Protein AF-A0A3E0QAT5-F1 (afdb_monomer_lite)

Sequence (63 aa):
MYGRKVKLRFLFVVIILITLILTTFLILKSLEENVVYFQSPTEIKSLSEIDKSKIRVGGMVKK

pLDDT: mean 73.3, std 14.42, range [53.53, 96.56]

Foldseek 3Di:
DCDPVVVVVVVVVVVVVVVVVVVVVVVVVVCVVPVDDQDEPVNVVVPPDDDPDDHDYDYDDDD

Secondary structure (DSSP, 8-state):
---HHHHHHHHHHHHHHHHHHHHHHHHHHHHHHHS-----HHHHHH-----SS----------

Radius of gyration: 22.03 Å; chains: 1; bounding box: 42×19×66 Å

Structure (mmCIF, N/CA/C/O backbone):
data_AF-A0A3E0QAT5-F1
#
_entry.id   AF-A0A3E0QAT5-F1
#
loop_
_atom_site.group_PDB
_atom_site.id
_atom_site.type_symbol
_atom_site.label_atom_id
_atom_site.label_alt_id
_atom_site.label_comp_id
_atom_site.label_asym_id
_atom_site.label_entity_id
_atom_site.label_seq_id
_atom_site.pdbx_PDB_ins_code
_atom_site.Cartn_x
_atom_site.Cartn_y
_atom_site.Cartn_z
_atom_site.occupancy
_atom_site.B_iso_or_equiv
_atom_site.auth_seq_id
_atom_site.auth_comp_id
_atom_site.auth_asym_id
_atom_site.auth_atom_id
_atom_site.pdbx_PDB_model_num
ATOM 1 N N . MET A 1 1 ? 21.308 -3.301 -33.962 1.00 55.28 1 MET A N 1
ATOM 2 C CA . MET A 1 1 ? 21.864 -2.763 -32.698 1.00 55.28 1 MET A CA 1
ATOM 3 C C . MET A 1 1 ? 20.780 -1.963 -31.995 1.00 55.28 1 MET A C 1
ATOM 5 O O . MET A 1 1 ? 20.420 -0.897 -32.479 1.00 55.28 1 MET A O 1
ATOM 9 N N . TYR A 1 2 ? 20.207 -2.486 -30.909 1.00 56.56 2 TYR A N 1
ATOM 10 C CA . TYR A 1 2 ? 19.203 -1.756 -30.131 1.00 56.56 2 TYR A CA 1
ATOM 11 C C . TYR A 1 2 ? 19.901 -0.561 -29.470 1.00 56.56 2 TYR A C 1
ATOM 13 O O . TYR A 1 2 ? 20.657 -0.720 -28.511 1.00 56.56 2 TYR A O 1
ATOM 21 N N . GLY A 1 3 ? 19.768 0.620 -30.076 1.00 68.44 3 GLY A N 1
ATOM 22 C CA . GLY A 1 3 ? 20.525 1.804 -29.689 1.00 68.44 3 GLY A CA 1
ATOM 23 C C . GLY A 1 3 ? 20.325 2.113 -28.208 1.00 68.44 3 GLY A C 1
ATOM 24 O O . GL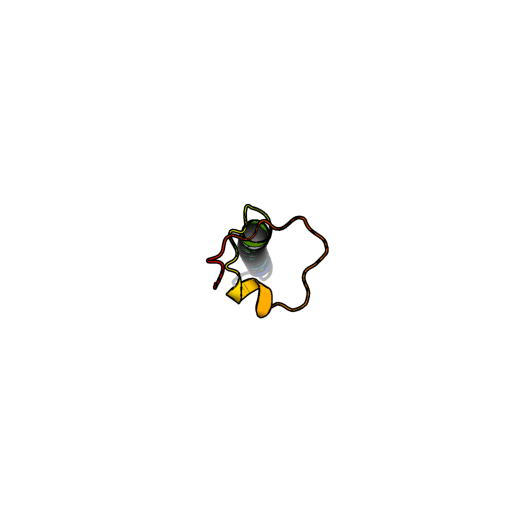Y A 1 3 ? 19.193 2.191 -27.736 1.00 68.44 3 GLY A O 1
ATOM 25 N N . ARG A 1 4 ? 21.426 2.320 -27.475 1.00 69.06 4 ARG A N 1
ATOM 26 C CA . ARG A 1 4 ? 21.476 2.614 -26.026 1.00 69.06 4 ARG A CA 1
ATOM 27 C C . ARG A 1 4 ? 20.449 3.668 -25.569 1.00 69.06 4 ARG A C 1
ATOM 29 O O . ARG A 1 4 ? 19.955 3.599 -24.448 1.00 69.06 4 ARG A O 1
ATOM 36 N N . LYS A 1 5 ? 20.066 4.588 -26.464 1.00 65.88 5 LYS A N 1
ATOM 37 C CA . LYS A 1 5 ? 19.028 5.615 -26.266 1.00 65.88 5 LYS A CA 1
ATOM 38 C C . LYS A 1 5 ? 17.607 5.056 -26.055 1.00 65.88 5 LYS A C 1
ATOM 40 O O . LYS A 1 5 ? 16.842 5.654 -25.309 1.00 65.88 5 LYS A O 1
ATOM 45 N N . VAL A 1 6 ? 17.242 3.924 -26.664 1.00 73.25 6 VAL A N 1
ATOM 46 C CA . VAL A 1 6 ? 15.893 3.321 -26.548 1.00 73.25 6 VAL A CA 1
ATOM 47 C C . VAL A 1 6 ? 15.731 2.568 -25.223 1.00 73.25 6 VAL A C 1
ATOM 49 O O . VAL A 1 6 ? 14.665 2.604 -24.614 1.00 73.25 6 VAL A O 1
ATOM 52 N N . LYS A 1 7 ? 16.814 1.967 -24.714 1.00 73.81 7 LYS A N 1
ATOM 53 C CA . LYS A 1 7 ? 16.831 1.256 -23.423 1.00 73.81 7 LYS A CA 1
ATOM 54 C C . LYS A 1 7 ? 16.532 2.186 -22.238 1.00 73.81 7 LYS A C 1
ATOM 56 O O . LYS A 1 7 ? 15.819 1.795 -21.322 1.00 73.81 7 LYS A O 1
ATOM 61 N N . LEU A 1 8 ? 17.018 3.430 -22.292 1.00 79.50 8 LEU A N 1
ATOM 62 C CA . LEU A 1 8 ? 16.740 4.451 -21.274 1.00 79.50 8 LEU A CA 1
ATOM 63 C C . LEU A 1 8 ? 15.271 4.893 -21.269 1.00 79.50 8 LEU A C 1
ATOM 65 O O . LEU A 1 8 ? 14.695 5.075 -20.203 1.00 79.50 8 LEU A O 1
ATOM 69 N N . ARG A 1 9 ? 14.643 5.015 -22.447 1.00 82.19 9 ARG A N 1
ATOM 70 C CA . ARG A 1 9 ? 13.220 5.381 -22.554 1.00 82.19 9 ARG A CA 1
ATOM 71 C C . ARG A 1 9 ? 12.314 4.302 -21.968 1.00 82.19 9 ARG A C 1
ATOM 73 O O . ARG A 1 9 ? 11.370 4.621 -21.260 1.00 82.19 9 ARG A O 1
ATOM 80 N N . PHE A 1 10 ? 12.635 3.035 -22.219 1.00 85.00 10 PHE A N 1
ATOM 81 C CA . PHE A 1 10 ? 11.906 1.915 -21.630 1.00 85.00 10 PHE A CA 1
ATOM 82 C C . PHE A 1 10 ? 12.048 1.882 -20.103 1.00 85.00 10 PHE A C 1
ATOM 84 O O . PHE A 1 10 ? 11.052 1.771 -19.396 1.00 85.00 10 PHE A O 1
ATOM 91 N N . LEU A 1 11 ? 13.273 2.060 -19.593 1.00 87.56 11 LEU A N 1
ATOM 92 C CA . LEU A 1 11 ? 13.525 2.134 -18.153 1.00 87.56 11 LEU A CA 1
ATOM 93 C C . LEU A 1 11 ? 12.712 3.258 -17.493 1.00 87.56 11 LEU A C 1
ATOM 95 O O . LEU A 1 11 ? 12.137 3.052 -16.431 1.00 87.56 11 LEU A O 1
ATOM 99 N N . PHE A 1 12 ? 12.622 4.419 -18.142 1.00 87.69 12 PHE A N 1
ATOM 100 C CA . PHE A 1 12 ? 11.859 5.557 -17.635 1.00 87.69 12 PHE A CA 1
ATOM 101 C C . PHE A 1 12 ? 10.365 5.237 -17.473 1.00 87.69 12 PHE A C 1
ATOM 103 O O . PHE A 1 12 ? 9.784 5.517 -16.428 1.00 87.69 12 PHE A O 1
ATOM 110 N N . VAL A 1 13 ? 9.758 4.582 -18.466 1.00 90.81 13 VAL A N 1
ATOM 111 C CA . VAL A 1 13 ? 8.344 4.172 -18.406 1.00 90.81 13 VAL A CA 1
ATOM 112 C C . VAL A 1 13 ? 8.107 3.136 -17.304 1.00 90.81 13 VAL A C 1
ATOM 114 O O . VAL A 1 13 ? 7.129 3.238 -16.566 1.00 90.81 13 VAL A O 1
ATOM 117 N N . VAL A 1 14 ? 9.015 2.169 -17.149 1.00 93.50 14 VAL A N 1
ATOM 118 C CA . VAL A 1 14 ? 8.921 1.146 -16.094 1.00 93.50 14 VAL A CA 1
ATOM 119 C C . VAL A 1 14 ? 9.017 1.772 -14.704 1.00 93.50 14 VAL A C 1
ATOM 121 O O . VAL A 1 14 ? 8.224 1.432 -13.831 1.00 93.50 14 VAL A O 1
ATOM 124 N N . ILE A 1 15 ? 9.941 2.714 -14.499 1.00 94.12 15 ILE A N 1
ATOM 125 C CA . ILE A 1 15 ? 10.077 3.422 -13.220 1.00 94.12 15 ILE A CA 1
ATOM 126 C C . ILE A 1 15 ? 8.789 4.180 -12.891 1.00 94.12 15 ILE A C 1
ATOM 128 O O . ILE A 1 15 ? 8.291 4.053 -11.777 1.00 94.12 15 ILE A O 1
ATOM 132 N N . ILE A 1 16 ? 8.208 4.899 -13.857 1.00 94.88 16 ILE A N 1
ATOM 133 C CA . ILE A 1 16 ? 6.946 5.625 -13.650 1.00 94.88 16 ILE A CA 1
ATOM 134 C C . ILE A 1 16 ? 5.824 4.668 -13.233 1.00 94.88 16 ILE A C 1
ATOM 136 O O . ILE A 1 16 ? 5.126 4.928 -12.254 1.00 94.88 16 ILE A O 1
ATOM 140 N N . LEU A 1 17 ? 5.679 3.535 -13.923 1.00 95.19 17 LEU A N 1
ATOM 141 C CA . LEU A 1 17 ? 4.682 2.520 -13.576 1.00 95.19 17 LEU A CA 1
ATOM 142 C C . LEU A 1 17 ? 4.875 1.981 -12.156 1.00 95.19 17 LEU A C 1
ATOM 144 O O . LEU A 1 17 ? 3.912 1.902 -11.396 1.00 95.19 17 LEU A O 1
ATOM 148 N N . ILE A 1 18 ? 6.114 1.662 -11.777 1.00 96.19 18 ILE A N 1
ATOM 149 C CA . ILE A 1 18 ? 6.438 1.184 -10.428 1.00 96.19 18 ILE A CA 1
ATOM 150 C C . ILE A 1 18 ? 6.088 2.246 -9.383 1.00 96.19 18 ILE A C 1
ATOM 152 O O . ILE A 1 18 ? 5.448 1.924 -8.383 1.00 96.19 18 ILE A O 1
ATOM 156 N N . THR A 1 19 ? 6.453 3.510 -9.621 1.00 96.19 19 THR A N 1
ATOM 157 C CA . THR A 1 19 ? 6.126 4.601 -8.692 1.00 96.19 19 THR A CA 1
ATOM 158 C C . THR A 1 19 ? 4.622 4.778 -8.535 1.00 96.19 19 THR A C 1
ATOM 160 O O . THR A 1 19 ? 4.150 4.929 -7.413 1.00 96.19 19 THR A O 1
ATOM 163 N N . LEU A 1 20 ? 3.856 4.669 -9.624 1.00 96.50 20 LEU A N 1
ATOM 164 C CA . LEU A 1 20 ? 2.404 4.790 -9.585 1.00 96.50 20 LEU A CA 1
ATOM 165 C C . LEU A 1 20 ? 1.782 3.686 -8.718 1.00 96.50 20 LEU A C 1
ATOM 167 O O . LEU A 1 20 ? 1.011 3.980 -7.807 1.00 96.50 20 LEU A O 1
ATOM 171 N N . ILE A 1 21 ? 2.188 2.430 -8.929 1.00 96.56 21 ILE A N 1
ATOM 172 C CA . ILE A 1 21 ? 1.707 1.282 -8.145 1.00 96.56 21 ILE A CA 1
ATOM 173 C C . ILE A 1 21 ? 2.019 1.466 -6.654 1.00 96.56 21 ILE A C 1
ATOM 175 O O . ILE A 1 21 ? 1.134 1.300 -5.813 1.00 96.56 21 ILE A O 1
ATOM 179 N N . LEU A 1 22 ? 3.255 1.855 -6.326 1.00 96.06 22 LEU A N 1
ATOM 180 C CA . LEU A 1 22 ? 3.680 2.129 -4.950 1.00 96.06 22 LEU A CA 1
ATOM 181 C C . LEU A 1 22 ? 2.847 3.240 -4.302 1.00 96.06 22 LEU A C 1
ATOM 183 O O . LEU A 1 22 ? 2.403 3.082 -3.167 1.00 96.06 22 LEU A O 1
ATOM 187 N N . THR A 1 23 ? 2.594 4.337 -5.021 1.00 95.62 23 THR A N 1
ATOM 188 C CA . THR A 1 23 ? 1.786 5.445 -4.491 1.00 95.62 23 THR A CA 1
ATOM 189 C C . THR A 1 23 ? 0.347 5.029 -4.213 1.00 95.62 23 THR A C 1
ATOM 191 O O . THR A 1 23 ? -0.157 5.304 -3.127 1.00 95.62 23 THR A O 1
ATOM 194 N N . THR A 1 24 ? -0.308 4.314 -5.133 1.00 93.94 24 THR A N 1
ATOM 195 C CA . THR A 1 24 ? -1.678 3.834 -4.920 1.00 93.94 24 THR A CA 1
ATOM 196 C C . THR A 1 24 ? -1.755 2.870 -3.739 1.00 93.94 24 THR A C 1
ATOM 198 O O . THR A 1 24 ? -2.652 3.005 -2.911 1.00 93.94 24 THR A O 1
ATOM 201 N N . PHE A 1 25 ? -0.803 1.939 -3.612 1.00 93.00 25 PHE A N 1
ATOM 202 C CA . PHE A 1 25 ? -0.740 1.022 -2.472 1.00 93.00 25 PHE A CA 1
ATOM 203 C C . PHE A 1 25 ? -0.634 1.769 -1.135 1.00 93.00 25 PHE A C 1
ATOM 205 O O . PHE A 1 25 ? -1.372 1.474 -0.196 1.00 93.00 25 PHE A O 1
ATOM 212 N N . LEU A 1 26 ? 0.251 2.766 -1.063 1.00 89.75 26 LEU A N 1
ATOM 213 C CA . LEU A 1 26 ? 0.492 3.529 0.158 1.00 89.75 26 LEU A CA 1
ATOM 214 C C . LEU A 1 26 ? -0.713 4.403 0.533 1.00 89.75 26 LEU A C 1
ATOM 216 O O . LEU A 1 26 ? -1.076 4.472 1.703 1.00 89.75 26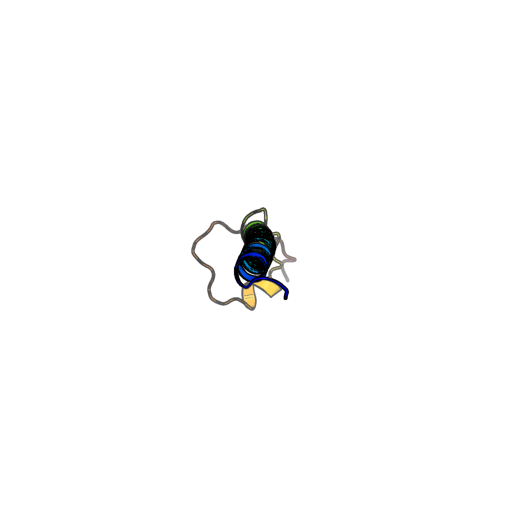 LEU A O 1
ATOM 220 N N . ILE A 1 27 ? -1.384 5.000 -0.457 1.00 89.25 27 ILE A N 1
ATOM 221 C CA . ILE A 1 27 ? -2.635 5.745 -0.258 1.00 89.25 27 ILE A CA 1
ATOM 222 C C . ILE A 1 27 ? -3.727 4.817 0.277 1.00 89.25 27 ILE A C 1
ATOM 224 O O . ILE A 1 27 ? -4.367 5.158 1.263 1.00 89.25 27 ILE A O 1
ATOM 228 N N . LEU A 1 28 ? -3.924 3.635 -0.315 1.00 86.06 28 LEU A N 1
ATOM 229 C CA . LEU A 1 28 ? -4.924 2.675 0.165 1.00 86.06 28 LEU A CA 1
ATOM 230 C C . LEU A 1 28 ? -4.656 2.247 1.612 1.00 86.06 28 LEU A C 1
ATOM 232 O O . LEU A 1 28 ? -5.585 2.232 2.415 1.00 86.06 28 LEU A O 1
ATOM 236 N N . LYS A 1 29 ? -3.394 1.971 1.960 1.00 83.25 29 LYS A N 1
ATOM 237 C CA . LYS A 1 29 ? -2.997 1.652 3.338 1.00 83.25 29 LYS A CA 1
ATOM 238 C C . LYS A 1 29 ? -3.221 2.816 4.300 1.00 83.25 29 LYS A C 1
ATOM 240 O O . LYS A 1 29 ? -3.769 2.626 5.379 1.00 83.25 29 LYS A O 1
ATOM 245 N N . SER A 1 30 ? -2.887 4.033 3.883 1.00 79.94 30 SER A N 1
ATOM 246 C CA . SER A 1 30 ? -3.143 5.235 4.675 1.00 79.94 30 SER A CA 1
ATOM 247 C C . SER A 1 30 ? -4.644 5.510 4.849 1.00 79.94 30 SER A C 1
ATOM 249 O O . SER A 1 30 ? -5.067 5.964 5.908 1.00 79.94 30 SER A O 1
ATOM 251 N N . LEU A 1 31 ? -5.475 5.210 3.847 1.00 81.12 31 LEU A N 1
ATOM 252 C CA . LEU A 1 31 ? -6.930 5.347 3.945 1.00 81.12 31 LEU A CA 1
ATOM 253 C C . LEU A 1 31 ? -7.544 4.286 4.861 1.00 81.12 31 LEU A C 1
ATOM 255 O O . LEU A 1 31 ? -8.437 4.622 5.633 1.00 81.12 31 LEU A O 1
ATOM 259 N N . GLU A 1 32 ? -7.047 3.048 4.823 1.00 71.75 32 GLU A N 1
ATOM 260 C CA . GLU A 1 32 ? -7.386 2.016 5.810 1.00 71.75 32 GLU A CA 1
ATOM 261 C C . GLU A 1 32 ? -7.106 2.548 7.226 1.00 71.75 32 GLU A C 1
ATOM 263 O O . GLU A 1 32 ? -7.979 2.483 8.079 1.00 71.75 32 GLU A O 1
ATOM 268 N N . GLU A 1 33 ? -5.951 3.200 7.428 1.00 65.94 33 GLU A N 1
ATOM 269 C CA . GLU A 1 33 ? -5.505 3.914 8.643 1.00 65.94 33 GLU A CA 1
ATOM 270 C C . GLU A 1 33 ? -6.259 5.195 9.044 1.00 65.94 33 GLU A C 1
ATOM 272 O O . GLU A 1 33 ? -6.166 5.596 10.204 1.00 65.94 33 GLU A O 1
ATOM 277 N N . ASN A 1 34 ? -7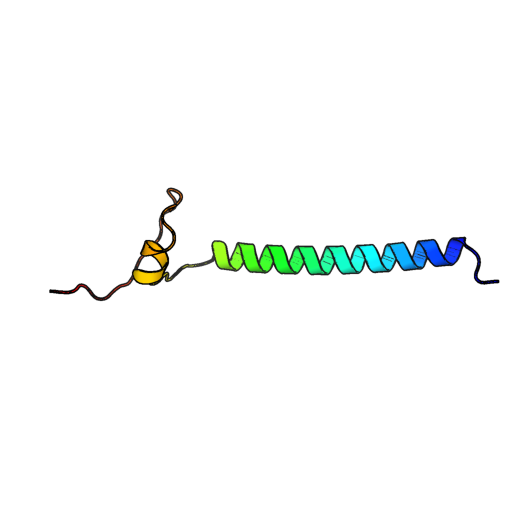.114 5.776 8.202 1.00 62.66 34 ASN A N 1
ATOM 278 C CA . ASN A 1 34 ? -7.785 7.036 8.552 1.00 62.66 34 ASN A CA 1
ATOM 279 C C . ASN A 1 34 ? -9.317 7.034 8.385 1.00 62.66 34 ASN A C 1
ATOM 281 O O . ASN A 1 34 ? -9.999 7.824 9.041 1.00 62.66 34 ASN A O 1
ATOM 285 N N . VAL A 1 35 ? -9.901 6.168 7.549 1.00 61.38 35 VAL A N 1
ATOM 286 C CA . VAL A 1 35 ? -11.309 6.282 7.114 1.00 61.38 35 VAL A CA 1
ATOM 287 C C . VAL A 1 35 ? -12.238 5.333 7.883 1.00 61.38 35 VAL A C 1
ATOM 289 O O . VAL A 1 35 ? -12.963 4.546 7.301 1.00 61.38 35 VAL A O 1
ATOM 292 N N . VAL A 1 36 ? -12.334 5.503 9.205 1.00 57.59 36 VAL A N 1
ATOM 293 C CA . VAL A 1 36 ? -13.338 4.844 10.080 1.00 57.59 36 VAL A CA 1
ATOM 294 C C . VAL A 1 36 ? -12.942 3.440 10.548 1.00 57.59 36 VAL A C 1
ATOM 296 O O . VAL A 1 36 ? -13.429 2.411 10.087 1.00 57.59 36 VAL A O 1
ATOM 299 N N . TYR A 1 37 ? -12.120 3.423 11.592 1.00 57.31 37 TYR A N 1
ATOM 300 C CA . TYR A 1 37 ? -11.870 2.241 12.400 1.00 57.31 37 TYR A CA 1
ATOM 301 C C . TYR A 1 37 ? -13.032 1.934 13.335 1.00 57.31 37 TYR A C 1
ATOM 303 O O . TYR A 1 37 ? -13.198 2.574 14.372 1.00 57.31 37 TYR A O 1
ATOM 311 N N . PHE A 1 38 ? -13.768 0.875 13.029 1.00 53.53 38 PHE A N 1
ATOM 312 C CA . PHE A 1 38 ? -14.320 0.029 14.079 1.00 53.53 38 PHE A CA 1
ATOM 313 C C . PHE A 1 38 ? -13.241 -0.980 14.472 1.00 53.53 38 PHE A C 1
ATOM 315 O O . PHE A 1 38 ? -13.310 -2.139 14.078 1.00 53.53 38 PHE A O 1
ATOM 322 N N . GLN A 1 39 ? -12.214 -0.537 15.206 1.00 60.28 39 GLN A N 1
ATOM 323 C CA . GLN A 1 39 ? -11.283 -1.502 15.793 1.00 60.28 39 GLN A CA 1
ATOM 324 C C . GLN A 1 39 ? -11.994 -2.280 16.890 1.00 60.28 39 GLN A C 1
ATOM 326 O O . GLN A 1 39 ? -12.705 -1.708 17.729 1.00 60.28 39 GLN A O 1
ATOM 331 N N . SER A 1 40 ? -11.784 -3.593 16.892 1.00 58.00 40 SER A N 1
ATOM 332 C CA . SER A 1 40 ? -12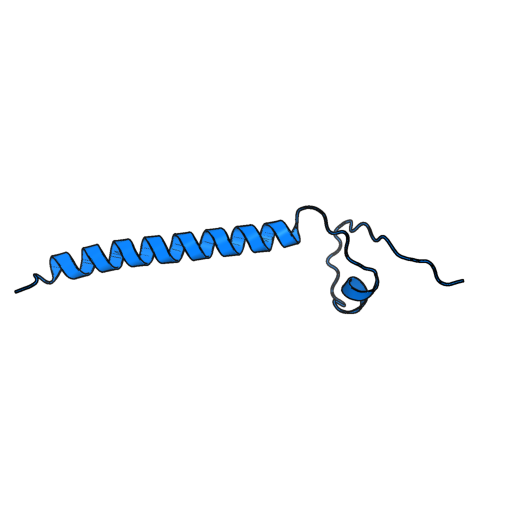.258 -4.427 17.984 1.00 58.00 40 SER A CA 1
ATOM 333 C C . SER A 1 40 ? -11.443 -4.124 19.257 1.00 58.00 40 SER A C 1
ATOM 335 O O . SER A 1 40 ? -10.257 -3.793 19.176 1.00 58.00 40 SER A O 1
ATOM 337 N N . PRO A 1 41 ? -12.019 -4.253 20.469 1.00 59.47 41 PRO A N 1
ATOM 338 C CA . PRO A 1 41 ? -11.293 -4.004 21.723 1.00 59.47 41 PRO A CA 1
ATOM 339 C C . PRO A 1 41 ? -10.026 -4.863 21.880 1.00 59.47 41 PRO A C 1
ATOM 341 O O . PRO A 1 41 ? -9.139 -4.533 22.667 1.00 59.47 41 PRO A O 1
ATOM 344 N N . THR A 1 42 ? -9.959 -5.981 21.150 1.00 63.97 42 THR A N 1
ATOM 345 C CA . THR A 1 42 ? -8.835 -6.920 21.125 1.00 63.97 42 THR A CA 1
ATOM 346 C C . THR A 1 42 ? -7.687 -6.412 20.252 1.00 63.97 42 THR A C 1
ATOM 348 O O . THR A 1 42 ? -6.535 -6.512 20.667 1.00 63.97 42 THR A O 1
ATOM 351 N N . GLU A 1 43 ? -7.985 -5.816 19.093 1.00 62.66 43 GLU A N 1
ATOM 352 C CA . GLU A 1 43 ? -6.985 -5.207 18.199 1.00 62.66 43 GLU A CA 1
ATOM 353 C C . GLU A 1 43 ? -6.267 -4.040 18.887 1.00 62.66 43 GLU A C 1
ATOM 355 O O . GLU A 1 43 ? -5.037 -3.996 18.921 1.00 62.66 43 GLU A O 1
ATOM 360 N N . ILE A 1 44 ? -7.029 -3.182 19.572 1.00 61.56 44 ILE A N 1
ATOM 361 C CA . ILE A 1 44 ? -6.513 -2.015 20.305 1.00 61.56 44 ILE A CA 1
ATOM 362 C C . ILE A 1 44 ? -5.592 -2.422 21.464 1.00 61.56 44 ILE A C 1
ATOM 364 O O . ILE A 1 44 ? -4.616 -1.739 21.757 1.00 61.56 44 ILE A O 1
ATOM 368 N N . LYS A 1 45 ? -5.870 -3.549 22.134 1.00 58.44 45 LYS A N 1
ATOM 369 C CA . LYS A 1 45 ? -5.011 -4.055 23.220 1.00 58.44 45 LYS A CA 1
ATOM 370 C C . LYS A 1 45 ? -3.671 -4.603 22.729 1.00 58.44 45 LYS A C 1
ATOM 372 O O . LYS A 1 45 ? -2.744 -4.682 23.529 1.00 58.44 45 LYS A O 1
ATOM 377 N N . SER A 1 46 ? -3.584 -5.010 21.462 1.00 61.16 46 SER A N 1
ATOM 378 C CA . SER A 1 46 ? -2.356 -5.556 20.873 1.00 61.16 46 SER A CA 1
ATOM 379 C C . SER A 1 46 ? -1.408 -4.471 20.346 1.00 61.16 46 SER A C 1
ATOM 381 O O . SER A 1 46 ? -0.197 -4.672 20.359 1.00 61.16 46 SER A O 1
ATOM 383 N N . LEU A 1 47 ? -1.943 -3.304 19.963 1.00 58.50 47 LEU A N 1
ATOM 384 C CA . LEU A 1 47 ? -1.179 -2.113 19.591 1.00 58.50 47 LEU A CA 1
ATOM 385 C C . LEU A 1 47 ? -1.092 -1.152 20.783 1.00 58.50 47 LEU A C 1
ATOM 387 O O . LEU A 1 47 ? -1.849 -0.193 20.907 1.00 58.50 47 LEU A O 1
ATOM 391 N N . SER A 1 48 ? -0.148 -1.403 21.684 1.00 54.62 48 SER A N 1
ATOM 392 C CA . SER A 1 48 ? 0.138 -0.570 22.857 1.00 54.62 48 SER A CA 1
ATOM 393 C C . SER A 1 48 ? 0.843 0.760 22.531 1.00 54.62 48 SER A C 1
ATOM 395 O O . SER A 1 48 ? 1.699 1.186 23.295 1.00 54.62 48 SER A O 1
ATOM 397 N N . GLU A 1 49 ? 0.503 1.419 21.423 1.00 56.38 49 GLU A N 1
ATOM 398 C CA . GLU A 1 49 ? 0.929 2.785 21.078 1.00 56.38 49 GLU A CA 1
ATOM 399 C C . GLU A 1 49 ? -0.226 3.488 20.356 1.00 56.38 49 GLU A C 1
ATOM 401 O O . GLU A 1 49 ? -0.238 3.680 19.144 1.00 56.38 49 GLU A O 1
ATOM 406 N N . ILE A 1 50 ? -1.270 3.818 21.116 1.00 59.75 50 ILE A N 1
ATOM 407 C CA . ILE A 1 50 ? -2.408 4.568 20.589 1.00 59.75 50 ILE A CA 1
ATOM 408 C C . ILE A 1 50 ? -2.024 6.042 20.605 1.00 59.75 50 ILE A C 1
ATOM 410 O O . ILE A 1 50 ? -2.081 6.706 21.646 1.00 59.75 50 ILE A O 1
ATOM 414 N N . ASP A 1 51 ? -1.626 6.548 19.442 1.00 57.50 51 ASP A N 1
ATOM 415 C CA . ASP A 1 51 ? -1.522 7.980 19.203 1.00 57.50 51 ASP A CA 1
ATOM 416 C C . ASP A 1 51 ? -2.855 8.647 19.573 1.00 57.50 51 ASP A C 1
ATOM 418 O O . ASP A 1 51 ? -3.923 8.097 19.293 1.00 57.50 51 ASP A O 1
ATOM 422 N N . LYS A 1 52 ? -2.796 9.815 20.232 1.00 58.53 52 LYS A N 1
ATOM 423 C CA . LYS A 1 52 ? -3.909 10.547 20.892 1.00 58.53 52 LYS A CA 1
ATOM 424 C C . LYS A 1 52 ? -5.014 11.059 19.936 1.00 58.53 52 LYS A C 1
ATOM 426 O O . LYS A 1 52 ? -5.539 12.160 20.106 1.00 58.53 52 LYS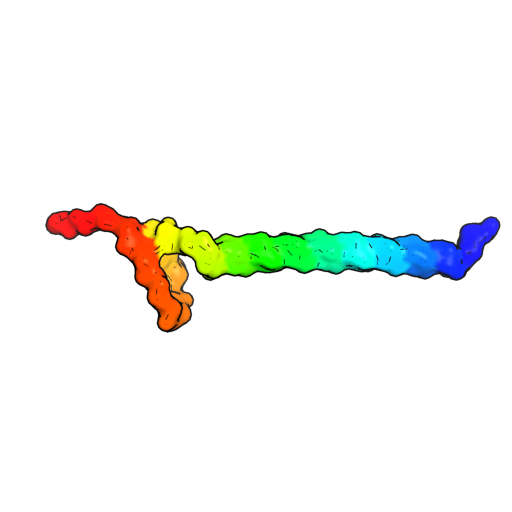 A O 1
ATOM 431 N N . SER A 1 53 ? -5.381 10.294 18.919 1.00 61.09 53 SER A N 1
ATOM 432 C CA . SER A 1 53 ? -6.509 10.536 18.030 1.00 61.09 53 SER A CA 1
ATOM 433 C C . SER A 1 53 ? -7.810 9.990 18.641 1.00 61.09 53 SER A C 1
ATOM 435 O O . SER A 1 53 ? -7.820 9.053 19.441 1.00 61.09 53 SER A O 1
ATOM 437 N N . LYS A 1 54 ? -8.945 10.625 18.321 1.00 58.84 54 LYS A N 1
ATOM 438 C CA . LYS A 1 54 ? -10.266 10.244 18.850 1.00 58.84 54 LYS A CA 1
ATOM 439 C C . LYS A 1 54 ? -10.758 8.953 18.180 1.00 58.84 54 LYS A C 1
ATOM 441 O O . LYS A 1 54 ? -11.468 9.017 17.181 1.00 58.84 54 LYS A O 1
ATOM 446 N N . ILE A 1 55 ? -10.419 7.798 18.746 1.00 66.06 55 ILE A N 1
ATOM 447 C CA . ILE A 1 55 ? -10.888 6.486 18.275 1.00 66.06 55 ILE A CA 1
ATOM 448 C C . ILE A 1 55 ? -12.229 6.143 18.944 1.00 66.06 55 ILE A C 1
ATOM 450 O O . ILE A 1 55 ? -12.414 6.359 20.143 1.00 66.06 55 ILE A O 1
ATOM 454 N N . ARG A 1 56 ? -13.186 5.614 18.172 1.00 67.56 56 ARG A N 1
ATOM 455 C CA . ARG A 1 56 ? -14.453 5.068 18.687 1.00 67.56 56 ARG A CA 1
ATOM 456 C C . ARG A 1 56 ? -14.332 3.549 18.762 1.00 67.56 56 ARG A C 1
ATOM 458 O O . ARG A 1 56 ? -14.050 2.913 17.756 1.00 67.56 56 ARG A O 1
ATOM 465 N N . VAL A 1 57 ? -14.556 2.979 19.943 1.00 66.62 57 VAL A N 1
ATOM 466 C CA . VAL A 1 57 ? -14.394 1.540 20.203 1.00 66.62 57 VAL A CA 1
ATOM 467 C C . VAL A 1 57 ? -15.753 0.935 20.530 1.00 66.62 57 VAL A C 1
ATOM 469 O O . VAL A 1 57 ? -16.430 1.402 21.444 1.00 66.62 57 VAL A O 1
ATOM 472 N N . GLY A 1 58 ? -16.158 -0.097 19.789 1.00 64.88 58 GLY A N 1
ATOM 473 C CA . GLY A 1 58 ? -17.374 -0.869 20.051 1.00 64.88 58 GLY A CA 1
ATOM 474 C C . GLY A 1 58 ? -17.017 -2.267 20.548 1.00 64.88 58 GLY A C 1
ATOM 475 O O . GLY A 1 58 ? -16.287 -2.985 19.875 1.00 64.88 58 GLY A O 1
ATOM 476 N N . GLY A 1 59 ? -17.510 -2.664 21.723 1.00 72.06 59 GLY A N 1
ATOM 477 C CA . GLY A 1 59 ? -17.181 -3.955 22.327 1.00 72.06 59 GLY A CA 1
ATOM 478 C C . GLY A 1 59 ? -18.241 -4.458 23.296 1.00 72.06 59 GLY A C 1
ATOM 479 O O . GLY A 1 59 ? -19.009 -3.679 23.857 1.00 72.06 59 GLY A O 1
ATOM 480 N N . MET A 1 60 ? -18.267 -5.772 23.511 1.00 71.19 60 MET A N 1
ATOM 481 C CA . MET A 1 60 ? -19.105 -6.389 24.535 1.00 71.19 60 MET A CA 1
ATOM 482 C C . MET A 1 60 ? -18.493 -6.129 25.916 1.00 71.19 60 MET A C 1
ATOM 484 O O . MET A 1 60 ? -17.362 -6.533 26.187 1.00 71.19 60 MET A O 1
ATOM 488 N N . VAL A 1 61 ? -19.237 -5.450 26.791 1.00 71.81 61 VAL A N 1
ATOM 489 C CA . VAL A 1 61 ? -18.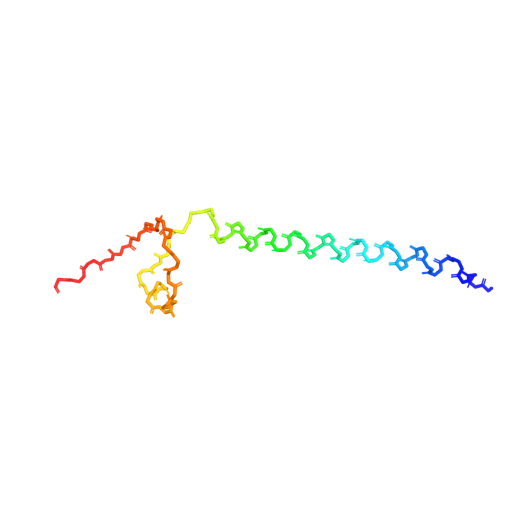833 -5.238 28.185 1.00 71.81 61 VAL A CA 1
ATOM 490 C C . VAL A 1 61 ? -19.063 -6.543 28.940 1.00 71.81 61 VAL A C 1
ATOM 492 O O . VAL A 1 61 ? -20.197 -7.007 29.061 1.00 71.81 61 VAL A O 1
ATOM 495 N N . LYS A 1 62 ? -17.982 -7.163 29.422 1.00 71.56 62 LYS A N 1
ATOM 496 C CA . LYS A 1 62 ? -18.082 -8.298 30.346 1.00 71.56 62 LYS A CA 1
ATOM 497 C C . LYS A 1 62 ? -18.672 -7.788 31.664 1.00 71.56 62 LYS A C 1
ATOM 499 O O . LYS A 1 62 ? -18.221 -6.759 32.162 1.00 71.56 62 LYS A O 1
ATOM 504 N N . LYS A 1 63 ? -19.682 -8.486 32.181 1.00 58.94 63 LYS A N 1
ATOM 505 C CA . LYS A 1 63 ? -20.233 -8.244 33.518 1.00 58.94 63 LYS A CA 1
ATOM 506 C C . LYS A 1 63 ? -19.282 -8.768 34.590 1.00 58.94 63 LYS A C 1
ATOM 508 O O . LYS A 1 63 ? -18.622 -9.797 34.312 1.00 58.94 63 LYS A O 1
#